Protein AF-A0A2E0HKI2-F1 (afdb_monomer_lite)

Radius of gyration: 22.85 Å; chains: 1; bounding box: 57×18×67 Å

Structure (mmCIF, N/CA/C/O backbone):
data_AF-A0A2E0HKI2-F1
#
_entry.id   AF-A0A2E0HKI2-F1
#
loop_
_atom_site.group_PDB
_atom_site.id
_atom_site.type_symbol
_atom_site.label_atom_id
_atom_site.label_alt_id
_atom_site.label_comp_id
_atom_site.label_asym_id
_atom_site.label_entity_id
_atom_site.label_s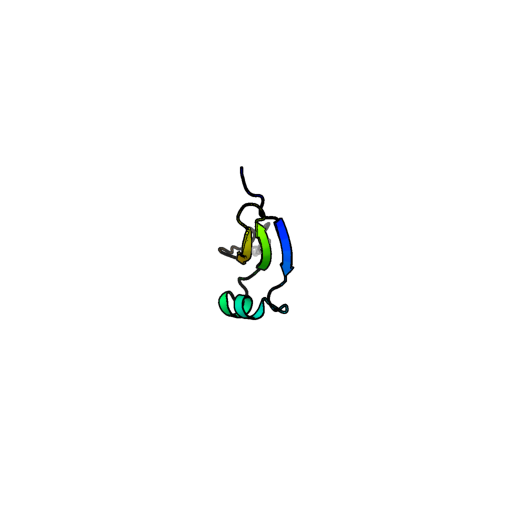eq_id
_atom_site.pdbx_PDB_ins_code
_atom_site.Cartn_x
_atom_site.Cartn_y
_atom_site.Cartn_z
_atom_site.occupancy
_atom_site.B_iso_or_equiv
_atom_site.auth_seq_id
_atom_site.auth_comp_id
_atom_site.auth_asym_id
_atom_site.auth_atom_id
_atom_site.pdbx_PDB_model_num
ATOM 1 N N . MET A 1 1 ? -27.011 4.045 2.161 1.00 48.94 1 MET A N 1
ATOM 2 C CA . MET A 1 1 ? -26.001 5.073 2.481 1.00 48.94 1 MET A CA 1
ATOM 3 C C . MET A 1 1 ? -24.641 4.468 2.207 1.00 48.94 1 MET A C 1
ATOM 5 O O . MET A 1 1 ? -24.246 3.554 2.922 1.00 48.94 1 MET A O 1
ATOM 9 N N . GLU A 1 2 ? -23.976 4.891 1.135 1.00 53.59 2 GLU A N 1
ATOM 10 C CA . GLU A 1 2 ? -22.555 4.589 0.960 1.00 53.59 2 GLU A CA 1
ATOM 11 C C . GLU A 1 2 ? -21.802 5.210 2.133 1.00 53.59 2 GLU A C 1
ATOM 13 O O . GLU A 1 2 ? -21.844 6.420 2.337 1.00 53.59 2 GLU A O 1
ATOM 18 N N . SER A 1 3 ? -21.180 4.370 2.957 1.00 61.00 3 SER A N 1
ATOM 19 C CA . SER A 1 3 ? -20.306 4.862 4.012 1.00 61.00 3 SER A CA 1
ATOM 20 C C . SER A 1 3 ? -18.999 5.287 3.354 1.00 61.00 3 SER A C 1
ATOM 22 O O . SER A 1 3 ? -18.259 4.448 2.835 1.00 61.00 3 SER A O 1
ATOM 24 N N . THR A 1 4 ? -18.729 6.587 3.317 1.00 76.12 4 THR A N 1
ATOM 25 C CA . THR A 1 4 ? -17.479 7.125 2.780 1.00 76.12 4 THR A CA 1
ATOM 26 C C . THR A 1 4 ? -16.321 6.725 3.694 1.00 76.12 4 THR A C 1
ATOM 28 O O . THR A 1 4 ? -16.294 7.055 4.878 1.00 76.12 4 THR A O 1
ATOM 31 N N . MET A 1 5 ? -15.367 5.955 3.160 1.00 90.19 5 MET A N 1
ATOM 32 C CA . MET A 1 5 ? -14.149 5.576 3.882 1.00 90.19 5 MET A CA 1
ATOM 33 C C . MET A 1 5 ? -13.084 6.670 3.768 1.00 90.19 5 MET A C 1
ATOM 35 O O . MET A 1 5 ? -12.292 6.682 2.816 1.00 90.19 5 MET A O 1
ATOM 39 N N . ASP A 1 6 ? -13.014 7.538 4.771 1.00 94.75 6 ASP A N 1
ATOM 40 C CA . ASP A 1 6 ? -12.072 8.654 4.816 1.00 94.75 6 ASP A CA 1
ATOM 41 C C . ASP A 1 6 ? -10.634 8.192 5.049 1.00 94.75 6 ASP A C 1
ATOM 43 O O . ASP A 1 6 ? -10.346 7.382 5.938 1.00 94.75 6 ASP A O 1
ATOM 47 N N . VAL A 1 7 ? -9.699 8.737 4.267 1.00 96.50 7 VAL A N 1
ATOM 48 C CA . VAL A 1 7 ? -8.263 8.503 4.455 1.00 96.50 7 VAL A CA 1
ATOM 49 C C . VAL A 1 7 ? -7.762 9.363 5.608 1.00 96.50 7 VAL A C 1
ATOM 51 O O . VAL A 1 7 ? -7.814 10.584 5.567 1.00 96.50 7 VAL A O 1
ATOM 54 N N . THR A 1 8 ? -7.215 8.710 6.626 1.00 96.88 8 THR A N 1
ATOM 55 C CA . THR A 1 8 ? -6.632 9.372 7.804 1.00 96.88 8 THR A CA 1
ATOM 56 C C . THR A 1 8 ? -5.118 9.505 7.741 1.00 96.88 8 THR A C 1
ATOM 58 O O . THR A 1 8 ? -4.551 10.379 8.390 1.00 96.88 8 THR A O 1
ATOM 61 N N . LYS A 1 9 ? -4.442 8.616 7.006 1.00 97.50 9 LYS A N 1
ATOM 62 C CA . LYS A 1 9 ? -2.986 8.644 6.862 1.00 97.50 9 LYS A CA 1
ATOM 63 C C . LYS A 1 9 ? -2.554 7.944 5.585 1.00 97.50 9 LYS A C 1
ATOM 65 O O . LYS A 1 9 ? -3.063 6.867 5.278 1.00 97.50 9 LYS A O 1
ATOM 70 N N . THR A 1 10 ? -1.557 8.517 4.927 1.00 98.06 10 THR A N 1
ATOM 71 C CA . THR A 1 10 ? -0.855 7.939 3.779 1.00 98.06 10 THR A CA 1
ATOM 72 C C . THR A 1 10 ? 0.607 7.759 4.170 1.00 98.06 10 THR A C 1
ATOM 74 O O . THR A 1 10 ? 1.208 8.680 4.721 1.00 98.06 10 THR A O 1
ATOM 77 N N . LEU A 1 11 ? 1.156 6.567 3.951 1.00 98.31 11 LEU A N 1
ATOM 78 C CA . LEU A 1 11 ? 2.509 6.184 4.351 1.00 98.31 11 LEU A CA 1
ATOM 79 C C . LEU A 1 11 ? 3.250 5.517 3.194 1.00 98.31 11 LEU A C 1
ATOM 81 O O . LEU A 1 11 ? 2.651 4.785 2.398 1.00 98.31 11 LEU A O 1
ATOM 85 N N . ARG A 1 12 ? 4.567 5.725 3.154 1.00 98.00 12 ARG A N 1
ATOM 86 C CA . ARG A 1 12 ? 5.472 5.081 2.203 1.00 98.00 12 ARG A CA 1
ATOM 87 C C . ARG A 1 12 ? 5.871 3.678 2.685 1.00 98.00 12 ARG A C 1
ATOM 89 O O . ARG A 1 12 ? 5.854 3.390 3.892 1.00 98.00 12 ARG A O 1
ATOM 96 N N . PRO A 1 13 ? 6.254 2.778 1.765 1.00 98.12 13 PRO A N 1
ATOM 97 C CA . PRO A 1 13 ? 6.855 1.498 2.127 1.00 98.12 13 PRO A CA 1
ATOM 98 C C . PRO A 1 13 ? 8.132 1.693 2.959 1.00 98.12 13 PRO A C 1
ATOM 100 O O . PRO A 1 13 ? 9.118 2.253 2.488 1.00 98.12 13 PRO A O 1
ATOM 103 N N . GLY A 1 14 ? 8.152 1.171 4.187 1.00 96.56 14 GLY A N 1
ATOM 104 C CA . GLY A 1 14 ? 9.311 1.242 5.088 1.00 96.56 14 GLY A CA 1
ATOM 105 C C . GLY A 1 14 ? 9.156 2.234 6.240 1.00 96.56 14 GLY A C 1
ATOM 106 O O . GLY A 1 14 ? 9.877 2.105 7.231 1.00 96.56 14 GLY A O 1
ATOM 107 N N . ASP A 1 15 ? 8.176 3.137 6.165 1.00 97.88 15 ASP A N 1
ATOM 108 C CA . ASP A 1 15 ? 7.796 4.000 7.281 1.00 97.88 15 ASP A CA 1
ATOM 109 C C . ASP A 1 15 ? 7.399 3.183 8.523 1.00 97.88 15 ASP A C 1
ATOM 111 O O . ASP A 1 15 ? 6.974 2.018 8.465 1.00 97.88 15 ASP A O 1
ATOM 115 N N . SER A 1 16 ? 7.481 3.821 9.690 1.00 96.31 16 SER A N 1
ATOM 116 C CA . SER A 1 16 ? 6.953 3.255 10.931 1.00 96.31 16 SER A CA 1
ATOM 117 C C . SER A 1 16 ? 5.476 2.875 10.766 1.00 96.31 16 SER A C 1
ATOM 119 O O . SER A 1 16 ? 4.626 3.705 10.444 1.00 96.31 16 SER A O 1
ATOM 121 N N . GLY A 1 17 ? 5.175 1.594 10.986 1.00 93.12 17 GLY A N 1
ATOM 122 C CA . GLY A 1 17 ? 3.843 1.014 10.791 1.00 93.12 17 GLY A CA 1
ATOM 123 C C . GLY A 1 17 ? 3.627 0.315 9.443 1.00 93.12 17 GLY A C 1
ATOM 124 O O . GLY A 1 17 ? 2.673 -0.446 9.330 1.00 93.12 17 GLY A O 1
ATOM 125 N N . THR A 1 18 ? 4.518 0.471 8.455 1.00 97.81 18 THR A N 1
ATOM 126 C CA . THR A 1 18 ? 4.405 -0.219 7.151 1.00 97.81 18 THR A CA 1
ATOM 127 C C . THR A 1 18 ? 5.457 -1.306 6.937 1.00 97.81 18 THR A C 1
ATOM 129 O O . THR A 1 18 ? 5.349 -2.066 5.981 1.00 97.81 18 THR A O 1
ATOM 132 N N . LYS A 1 19 ? 6.429 -1.466 7.848 1.00 97.69 19 LYS A N 1
ATOM 133 C CA . LYS A 1 19 ? 7.523 -2.456 7.742 1.00 97.69 19 LYS A CA 1
ATOM 134 C C . LYS A 1 19 ? 7.052 -3.885 7.426 1.00 97.69 19 LYS A C 1
ATOM 136 O O . LYS A 1 19 ? 7.599 -4.513 6.530 1.00 97.69 19 LYS A O 1
ATOM 141 N N . ARG A 1 20 ? 5.997 -4.380 8.091 1.00 98.25 20 ARG A N 1
ATOM 142 C CA . ARG A 1 20 ? 5.423 -5.717 7.811 1.00 98.25 20 ARG A CA 1
ATOM 143 C C . ARG A 1 20 ? 4.768 -5.805 6.429 1.00 98.25 20 ARG A C 1
ATOM 145 O O . ARG A 1 20 ? 4.803 -6.858 5.805 1.00 98.25 20 ARG A O 1
ATOM 152 N N . LEU A 1 21 ? 4.169 -4.712 5.955 1.00 98.31 21 LEU A N 1
ATOM 153 C CA . LEU A 1 21 ? 3.572 -4.642 4.619 1.00 98.31 21 LEU A CA 1
ATOM 154 C C . LEU A 1 21 ? 4.662 -4.579 3.547 1.00 98.31 21 LEU A C 1
ATOM 156 O O . LEU A 1 21 ? 4.561 -5.300 2.564 1.00 98.31 21 LEU A O 1
ATOM 160 N N . LYS A 1 22 ? 5.731 -3.803 3.774 1.00 98.25 22 LYS A N 1
ATOM 161 C CA . LYS A 1 22 ? 6.926 -3.795 2.920 1.00 98.25 22 LYS A CA 1
ATOM 162 C C . LYS A 1 22 ? 7.571 -5.180 2.859 1.00 98.25 22 LYS A C 1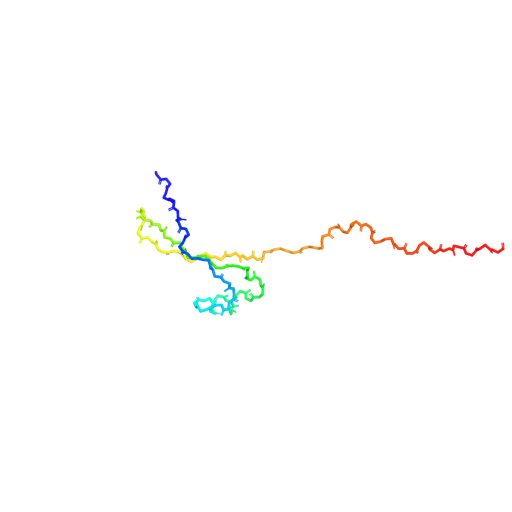
ATOM 164 O O . LYS A 1 22 ? 7.887 -5.642 1.779 1.00 98.25 22 LYS A O 1
ATOM 169 N N . GLN A 1 23 ? 7.703 -5.875 3.989 1.00 98.38 23 GLN A N 1
ATOM 170 C CA . GLN A 1 23 ? 8.226 -7.245 4.003 1.00 98.38 23 GLN A CA 1
ATOM 171 C C . GLN A 1 23 ? 7.338 -8.214 3.208 1.00 98.38 23 GLN A C 1
ATOM 173 O O . GLN A 1 23 ? 7.851 -9.092 2.528 1.00 98.38 23 GLN A O 1
ATOM 178 N N . ARG A 1 24 ? 6.011 -8.060 3.289 1.00 98.19 24 ARG A N 1
ATOM 179 C CA . ARG A 1 24 ? 5.058 -8.928 2.585 1.00 98.19 24 ARG A CA 1
ATOM 180 C C . ARG A 1 24 ? 5.024 -8.685 1.077 1.00 98.19 24 ARG A C 1
ATOM 182 O O . ARG A 1 24 ? 4.954 -9.644 0.322 1.00 98.19 24 ARG A O 1
ATOM 189 N N . TYR A 1 25 ? 4.975 -7.424 0.660 1.00 98.31 25 TYR A N 1
ATOM 190 C CA . TYR A 1 25 ? 4.707 -7.044 -0.730 1.00 98.31 25 TYR A CA 1
ATOM 191 C C . TYR A 1 25 ? 5.959 -6.593 -1.492 1.00 98.31 25 TYR A C 1
ATOM 193 O O . TYR A 1 25 ? 5.901 -6.427 -2.708 1.00 98.31 25 TYR A O 1
ATOM 201 N N . GLY A 1 26 ? 7.084 -6.421 -0.796 1.00 98.19 26 GLY A N 1
ATOM 202 C CA . GLY A 1 26 ? 8.359 -6.027 -1.380 1.00 98.19 26 GLY A CA 1
ATOM 203 C C . GLY A 1 26 ? 8.267 -4.713 -2.148 1.00 98.19 26 GLY A C 1
ATOM 204 O O . GLY A 1 26 ? 7.514 -3.805 -1.782 1.00 98.19 26 GLY A O 1
ATOM 205 N N . ASP A 1 27 ? 9.016 -4.651 -3.242 1.00 97.69 27 ASP A N 1
ATOM 206 C CA . ASP A 1 27 ? 9.115 -3.471 -4.103 1.00 97.69 27 ASP A CA 1
ATOM 207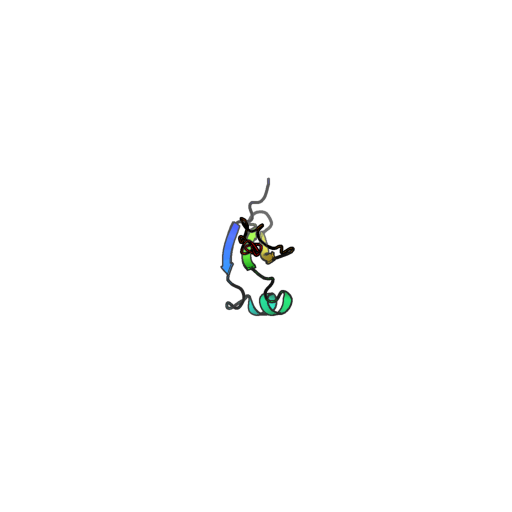 C C . ASP A 1 27 ? 7.844 -3.216 -4.922 1.00 97.69 27 ASP A C 1
ATOM 209 O O . ASP A 1 27 ? 7.648 -2.125 -5.447 1.00 97.69 27 ASP A O 1
ATOM 213 N N . ARG A 1 28 ? 6.916 -4.183 -4.962 1.00 98.25 28 ARG A N 1
ATOM 214 C CA . ARG A 1 28 ? 5.603 -3.996 -5.593 1.00 98.25 28 ARG A CA 1
ATOM 215 C C . ARG A 1 28 ? 4.660 -3.135 -4.754 1.00 98.25 28 ARG A C 1
ATOM 217 O O . ARG A 1 28 ? 3.602 -2.747 -5.245 1.00 98.25 28 ARG A O 1
ATOM 224 N N . LEU A 1 29 ? 4.991 -2.857 -3.489 1.00 98.62 29 LEU A N 1
ATOM 225 C CA . LEU A 1 29 ? 4.199 -1.968 -2.644 1.00 98.62 29 LEU A CA 1
ATOM 226 C C . LEU A 1 29 ? 4.456 -0.509 -3.014 1.00 98.62 29 LEU A C 1
ATOM 228 O O . LEU A 1 29 ? 5.532 0.011 -2.746 1.00 98.62 29 LEU A O 1
ATOM 232 N N . VAL A 1 30 ? 3.4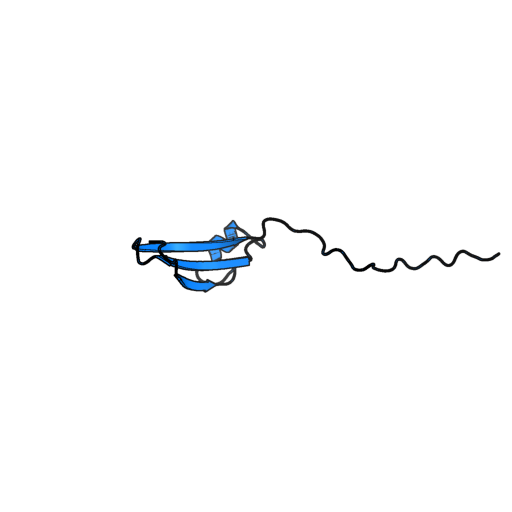37 0.175 -3.532 1.00 98.31 30 VAL A N 1
ATOM 233 C CA . VAL A 1 30 ? 3.527 1.596 -3.903 1.00 98.31 30 VAL A CA 1
ATOM 234 C C . VAL A 1 30 ? 3.208 2.490 -2.704 1.00 98.31 30 VAL A C 1
ATOM 236 O O . VAL A 1 30 ? 3.932 3.437 -2.400 1.00 98.31 30 VAL A O 1
ATOM 239 N N . CYS A 1 31 ? 2.122 2.190 -1.985 1.00 98.19 31 CYS A N 1
ATOM 240 C CA . CYS A 1 31 ? 1.611 3.053 -0.920 1.00 98.19 31 CYS A CA 1
ATOM 241 C C . CYS A 1 31 ? 0.760 2.278 0.099 1.00 98.19 31 CYS A C 1
ATOM 243 O O . CYS A 1 31 ? 0.084 1.311 -0.248 1.00 98.19 31 CYS A O 1
ATOM 245 N N . VAL A 1 32 ? 0.723 2.749 1.352 1.00 98.56 32 VAL A N 1
ATOM 246 C CA . VAL A 1 32 ? -0.213 2.285 2.391 1.00 98.56 32 VAL A CA 1
ATOM 247 C C . VAL A 1 32 ? -1.121 3.437 2.820 1.00 98.56 32 VAL A C 1
ATOM 249 O O . VAL A 1 32 ? -0.638 4.531 3.102 1.00 98.56 32 VAL A O 1
ATOM 252 N N . ARG A 1 33 ? -2.436 3.205 2.907 1.00 98.25 33 ARG A N 1
ATOM 253 C CA . ARG A 1 33 ? -3.415 4.192 3.392 1.00 98.25 33 ARG A CA 1
ATOM 254 C C . ARG A 1 33 ? -4.263 3.621 4.522 1.00 98.25 33 ARG A C 1
ATOM 256 O O . ARG A 1 33 ? -4.911 2.586 4.350 1.00 98.25 33 ARG A O 1
ATOM 263 N N . TYR A 1 34 ? -4.294 4.321 5.654 1.00 97.12 34 TYR A N 1
ATOM 264 C CA . TYR A 1 34 ? -5.213 4.040 6.756 1.00 97.12 34 TYR A CA 1
ATOM 265 C C . TYR A 1 34 ? -6.509 4.806 6.567 1.00 97.12 34 TYR A C 1
ATOM 267 O O . TYR A 1 34 ? -6.499 6.024 6.381 1.00 97.12 34 TYR A O 1
ATOM 275 N N . ARG A 1 35 ? -7.626 4.095 6.669 1.00 97.00 35 ARG A N 1
ATOM 276 C CA . ARG A 1 35 ? -8.964 4.640 6.478 1.00 97.00 35 ARG A CA 1
ATOM 277 C C . ARG A 1 35 ? -9.831 4.402 7.698 1.00 97.00 35 ARG A C 1
ATOM 279 O O . ARG A 1 35 ? -9.644 3.415 8.417 1.00 97.00 35 ARG A O 1
ATOM 286 N N . LYS A 1 36 ? -10.793 5.289 7.907 1.00 96.62 36 LYS A N 1
ATOM 287 C CA . LYS A 1 36 ? -11.866 5.109 8.879 1.00 96.62 36 LYS A CA 1
ATOM 288 C C . LYS A 1 36 ? -13.195 5.115 8.152 1.00 96.62 36 LYS A C 1
ATOM 290 O O . LYS A 1 36 ? -13.404 5.884 7.228 1.00 96.62 36 LYS A O 1
ATOM 295 N N . ASP A 1 37 ? -14.072 4.240 8.599 1.00 94.06 37 ASP A N 1
ATOM 296 C CA . ASP A 1 37 ? -15.457 4.177 8.178 1.00 94.06 37 ASP A CA 1
ATOM 297 C C . ASP A 1 37 ? -16.298 4.447 9.421 1.00 94.06 37 ASP A C 1
ATOM 299 O O . ASP A 1 37 ? -16.391 3.592 10.309 1.00 94.06 37 ASP A O 1
ATOM 303 N N . ALA A 1 38 ? -16.825 5.668 9.522 1.00 89.44 38 ALA A N 1
ATOM 304 C CA . ALA A 1 38 ? -17.600 6.091 10.682 1.00 89.44 38 ALA A CA 1
ATOM 305 C C . ALA A 1 38 ? -18.936 5.342 10.763 1.00 89.44 38 ALA A C 1
ATOM 307 O O . ALA A 1 38 ? -19.312 4.895 11.846 1.00 89.44 38 ALA A O 1
ATOM 308 N N . GLY A 1 39 ? -19.600 5.123 9.621 1.00 90.25 39 GLY A N 1
ATOM 309 C CA . GLY A 1 39 ? -20.882 4.421 9.559 1.00 90.25 39 GLY A CA 1
ATOM 310 C C . GLY A 1 39 ? -20.791 2.958 9.994 1.00 90.25 39 GLY A C 1
ATOM 311 O O . GLY A 1 39 ? -21.708 2.445 10.626 1.00 90.25 39 GLY A O 1
ATOM 312 N N . ARG A 1 40 ? -19.668 2.285 9.716 1.00 92.44 40 ARG A N 1
ATOM 313 C CA . ARG A 1 40 ? -19.435 0.881 10.108 1.00 92.44 40 ARG A CA 1
ATOM 314 C C . ARG A 1 40 ? -18.547 0.727 11.341 1.00 92.44 40 ARG A C 1
ATOM 316 O O . ARG A 1 40 ? -18.249 -0.407 11.710 1.00 92.44 40 ARG A O 1
ATOM 323 N N . GLN A 1 41 ? -18.085 1.831 11.933 1.00 92.69 41 GLN A N 1
ATOM 324 C CA . GLN A 1 41 ? -17.125 1.870 13.044 1.00 92.69 41 GLN A CA 1
ATOM 325 C C . GLN A 1 41 ? -15.870 1.013 12.803 1.00 92.69 41 GLN A C 1
ATOM 327 O O . GLN A 1 41 ? -15.373 0.316 13.689 1.00 92.69 41 GLN A O 1
ATOM 332 N N . ARG A 1 42 ? -15.337 1.047 11.577 1.00 95.19 42 ARG A N 1
ATOM 333 C CA . ARG A 1 42 ? -14.197 0.213 11.166 1.00 95.19 42 ARG A CA 1
ATOM 334 C C . ARG A 1 42 ? -12.978 1.041 10.797 1.00 95.19 42 ARG A C 1
ATOM 336 O O . ARG A 1 42 ? -13.076 2.164 10.307 1.00 95.19 42 ARG A O 1
ATOM 343 N N . ARG A 1 43 ? -11.806 0.445 11.014 1.00 96.44 43 ARG A N 1
ATOM 344 C CA . ARG A 1 43 ? -10.525 0.925 10.490 1.00 96.44 43 ARG A CA 1
ATOM 345 C C . ARG A 1 43 ? -10.057 -0.038 9.417 1.00 96.44 43 ARG A C 1
ATOM 347 O O . ARG A 1 43 ? -10.104 -1.248 9.619 1.00 96.44 43 ARG A O 1
ATOM 354 N N . TYR A 1 44 ? -9.574 0.509 8.315 1.00 96.75 44 TYR A N 1
ATOM 355 C CA . TYR A 1 44 ? -9.032 -0.276 7.218 1.00 96.75 44 TYR A CA 1
ATOM 356 C C . TYR A 1 44 ? -7.600 0.144 6.948 1.00 96.75 44 TYR A C 1
ATOM 358 O O . TYR A 1 44 ? -7.262 1.327 6.978 1.00 96.75 44 TYR A O 1
ATOM 366 N N . THR A 1 45 ? -6.773 -0.841 6.634 1.00 97.38 45 THR A N 1
ATOM 367 C CA . THR A 1 45 ? -5.462 -0.621 6.040 1.00 97.38 45 THR A CA 1
ATOM 368 C C . THR A 1 45 ? -5.555 -1.074 4.601 1.00 97.38 45 THR A C 1
ATOM 370 O O . THR A 1 45 ? -5.808 -2.244 4.332 1.00 97.38 45 THR A O 1
ATOM 373 N N . THR A 1 46 ? -5.376 -0.136 3.684 1.00 97.75 46 THR A N 1
ATOM 374 C CA . THR A 1 46 ? -5.380 -0.397 2.245 1.00 97.75 46 THR A CA 1
ATOM 375 C C . THR A 1 46 ? -3.973 -0.230 1.702 1.00 97.75 46 THR A C 1
ATOM 377 O O . THR A 1 46 ? -3.203 0.585 2.213 1.00 97.75 46 THR A O 1
ATOM 380 N N . VAL A 1 47 ? -3.634 -1.018 0.689 1.00 98.31 47 VAL A N 1
ATOM 381 C CA . VAL A 1 47 ? -2.354 -0.940 -0.010 1.00 98.31 47 VAL A CA 1
ATOM 382 C C . VAL A 1 47 ? -2.603 -0.707 -1.489 1.00 98.31 47 VAL A C 1
ATOM 384 O O . VAL A 1 47 ? -3.609 -1.162 -2.027 1.00 98.31 47 VAL A O 1
ATOM 387 N N . GLU A 1 48 ? -1.692 0.011 -2.123 1.00 98.38 48 GLU A N 1
ATOM 388 C CA . GLU A 1 48 ? -1.609 0.129 -3.572 1.00 98.38 48 GLU A CA 1
ATOM 389 C C . GLU A 1 48 ?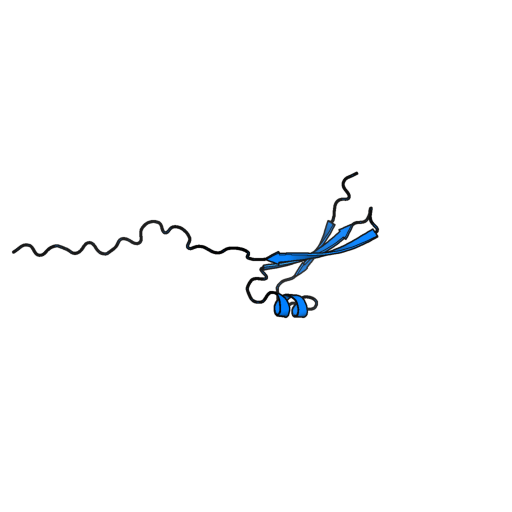 -0.437 -0.731 -4.032 1.00 98.38 48 GLU A C 1
ATOM 391 O O . GLU A 1 48 ? 0.668 -0.609 -3.493 1.00 98.38 48 GLU A O 1
ATOM 396 N N . LEU A 1 49 ? -0.706 -1.645 -4.959 1.00 98.50 49 LEU A N 1
ATOM 397 C CA . LEU A 1 49 ? 0.253 -2.630 -5.436 1.00 98.50 49 LEU A CA 1
ATOM 398 C C . LEU A 1 49 ? 0.431 -2.471 -6.938 1.00 98.50 49 LEU A C 1
ATOM 400 O O . LEU A 1 49 ? -0.552 -2.330 -7.665 1.00 98.50 49 LEU A O 1
ATOM 404 N N . ILE A 1 50 ? 1.673 -2.585 -7.396 1.00 98.25 50 ILE A N 1
ATOM 405 C CA . ILE A 1 50 ? 1.954 -2.898 -8.794 1.00 98.25 50 ILE A CA 1
ATOM 406 C C . ILE A 1 50 ? 1.431 -4.312 -9.025 1.00 98.25 50 ILE A C 1
ATOM 408 O O . ILE A 1 50 ? 1.884 -5.245 -8.362 1.00 98.25 50 ILE A O 1
ATOM 412 N N . VAL A 1 51 ? 0.473 -4.479 -9.934 1.00 98.12 51 VAL A N 1
ATOM 413 C CA . VAL A 1 51 ? -0.064 -5.797 -10.322 1.00 98.12 51 VAL A CA 1
ATOM 414 C C . VAL A 1 51 ? 0.402 -6.235 -11.707 1.00 98.12 51 VAL A C 1
ATOM 416 O O . VAL A 1 51 ? 0.467 -7.437 -11.948 1.00 98.12 51 VAL A O 1
ATOM 419 N N . ASP A 1 52 ? 0.827 -5.284 -12.535 1.00 97.25 52 ASP A N 1
ATOM 420 C CA . ASP A 1 52 ? 1.342 -5.466 -13.891 1.00 97.25 52 ASP A CA 1
ATOM 421 C C . ASP A 1 52 ? 2.392 -4.382 -14.202 1.00 97.25 52 ASP A C 1
ATOM 423 O O . ASP A 1 52 ? 2.343 -3.299 -13.612 1.00 97.25 52 ASP A O 1
ATOM 427 N N . GLU A 1 53 ? 3.337 -4.681 -15.094 1.00 95.50 53 GLU A N 1
ATOM 428 C CA . GLU A 1 53 ? 4.391 -3.771 -15.559 1.00 95.50 53 GLU A CA 1
ATOM 429 C C . GLU A 1 53 ? 4.731 -4.086 -17.021 1.00 95.50 53 GLU A C 1
ATOM 431 O O . GLU A 1 53 ? 4.944 -5.241 -17.386 1.00 95.50 53 GLU A O 1
ATOM 436 N N . ALA A 1 54 ? 4.816 -3.052 -17.856 1.00 94.88 54 ALA A N 1
ATOM 437 C CA . ALA A 1 54 ? 5.212 -3.173 -19.252 1.00 94.88 54 ALA A CA 1
ATOM 438 C C . ALA A 1 54 ? 6.108 -1.993 -19.655 1.00 94.88 54 ALA A C 1
ATOM 440 O O . ALA A 1 54 ? 5.955 -0.895 -19.105 1.00 94.88 54 ALA A O 1
ATOM 441 N N . PRO A 1 55 ? 7.006 -2.171 -20.643 1.00 92.69 55 PRO A N 1
ATOM 442 C CA . PRO A 1 55 ? 7.746 -1.059 -21.216 1.00 92.69 55 PRO A CA 1
ATOM 443 C C . PRO A 1 55 ? 6.783 0.017 -21.720 1.00 92.69 55 PRO A C 1
ATOM 445 O O . PRO A 1 55 ? 5.812 -0.276 -22.425 1.00 92.69 55 PRO A O 1
ATOM 448 N N . VAL A 1 56 ? 7.070 1.280 -21.406 1.00 90.81 56 VAL A N 1
ATOM 449 C CA . VAL A 1 56 ? 6.420 2.400 -22.091 1.00 90.81 56 VAL A CA 1
ATOM 450 C C . VAL A 1 56 ? 6.765 2.249 -23.569 1.00 90.81 56 VAL A C 1
ATOM 452 O O . VAL A 1 56 ? 7.943 2.110 -23.897 1.00 90.81 56 VAL A O 1
ATOM 455 N N . ARG A 1 57 ? 5.765 2.228 -24.464 1.00 80.19 57 ARG A N 1
ATOM 456 C CA . ARG A 1 57 ? 6.025 2.195 -25.911 1.00 80.19 57 ARG A CA 1
ATOM 457 C C . ARG A 1 57 ? 6.943 3.366 -26.240 1.00 80.19 57 ARG A C 1
ATOM 459 O O . ARG A 1 57 ? 6.516 4.517 -26.188 1.00 80.19 57 ARG A O 1
ATOM 466 N N . GLY A 1 58 ? 8.208 3.060 -26.511 1.00 66.62 58 GLY A N 1
ATOM 467 C CA . GLY A 1 58 ? 9.179 4.060 -26.903 1.00 66.62 58 GLY A CA 1
ATOM 468 C C . GLY A 1 58 ? 8.676 4.717 -28.177 1.00 66.62 58 GLY A C 1
ATOM 469 O O . GLY A 1 58 ? 8.423 4.030 -29.166 1.00 66.62 58 GLY A O 1
ATOM 470 N N . GLY A 1 59 ? 8.541 6.043 -28.169 1.00 61.75 59 GLY A N 1
ATOM 471 C CA . GLY A 1 59 ? 8.781 6.774 -29.407 1.00 61.75 59 GLY A CA 1
ATOM 472 C C . GLY A 1 59 ? 10.130 6.284 -29.922 1.00 61.75 59 GLY A C 1
ATOM 473 O O . GLY A 1 59 ? 11.090 6.273 -29.153 1.00 61.75 59 GLY A O 1
ATOM 474 N N . SER A 1 60 ? 10.135 5.747 -31.141 1.00 52.94 60 SER A N 1
ATOM 475 C CA . SER A 1 60 ? 11.259 5.086 -31.804 1.00 52.94 60 SER A CA 1
ATOM 476 C C . SER A 1 60 ? 12.614 5.587 -31.304 1.00 52.94 60 SER A C 1
ATOM 478 O O . SER A 1 60 ? 13.025 6.701 -31.637 1.00 52.94 60 SER A O 1
ATOM 480 N N . ALA A 1 61 ? 13.332 4.756 -30.546 1.00 59.66 61 ALA A N 1
ATOM 481 C CA . ALA A 1 61 ? 14.779 4.833 -30.596 1.00 59.66 61 ALA A CA 1
ATOM 482 C C . ALA A 1 61 ? 15.118 4.516 -32.053 1.00 59.66 61 ALA A C 1
ATOM 484 O O . ALA A 1 61 ? 14.941 3.383 -32.493 1.00 59.66 61 ALA A O 1
ATOM 485 N N . SER A 1 62 ? 15.449 5.547 -32.829 1.00 57.19 62 SER A N 1
ATOM 486 C CA . SER A 1 62 ? 15.979 5.388 -34.173 1.00 57.19 62 SER A CA 1
ATOM 487 C C . SER A 1 62 ? 17.145 4.413 -34.081 1.00 57.19 62 SER A C 1
ATOM 489 O O . SER A 1 62 ? 18.184 4.748 -33.505 1.00 57.19 62 SER A O 1
ATOM 491 N N . 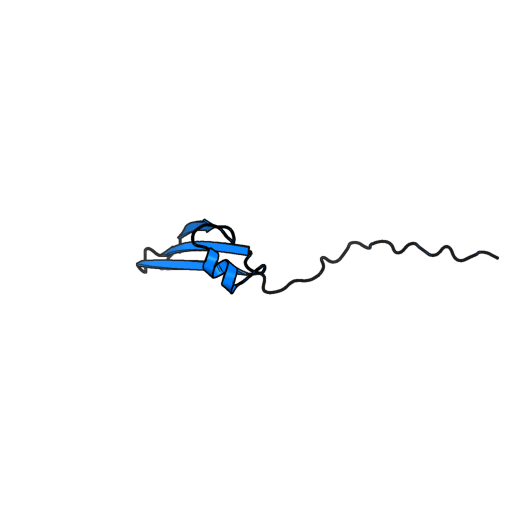GLU A 1 63 ? 16.968 3.204 -34.607 1.00 59.22 63 GLU A N 1
ATOM 492 C CA . GLU A 1 63 ? 18.107 2.373 -34.965 1.00 59.22 63 GLU A CA 1
ATOM 493 C C . GLU A 1 63 ? 19.001 3.223 -35.880 1.00 59.22 63 GLU A C 1
ATOM 495 O O . GLU A 1 63 ? 18.477 3.929 -36.752 1.00 59.22 63 GLU A O 1
ATOM 500 N N . PRO A 1 64 ? 20.330 3.247 -35.679 1.00 53.97 64 PRO A N 1
ATOM 501 C CA . PRO A 1 64 ? 21.203 3.921 -36.619 1.00 53.97 64 PRO A CA 1
ATOM 502 C C . PRO A 1 64 ? 21.002 3.253 -37.978 1.00 53.97 64 PRO A C 1
ATOM 504 O O . PRO A 1 64 ? 21.274 2.066 -38.147 1.00 53.97 64 PRO A O 1
ATOM 507 N N . MET A 1 65 ? 20.473 4.020 -38.930 1.00 57.28 65 MET A N 1
ATOM 508 C CA . MET A 1 65 ? 20.318 3.606 -40.314 1.00 57.28 65 MET A CA 1
ATOM 509 C C . MET A 1 65 ? 21.712 3.218 -40.806 1.00 57.28 65 MET A C 1
ATOM 511 O O . MET A 1 65 ? 22.581 4.080 -40.946 1.00 57.28 65 MET A O 1
ATOM 515 N N . ALA A 1 66 ? 21.951 1.917 -40.974 1.00 58.94 66 ALA A N 1
ATOM 516 C CA . ALA A 1 66 ? 23.170 1.427 -41.587 1.00 58.94 66 ALA A CA 1
ATOM 517 C C . ALA A 1 66 ? 23.277 2.113 -42.949 1.00 58.94 66 ALA A C 1
ATOM 519 O O . ALA A 1 66 ? 22.432 1.915 -43.823 1.00 58.94 66 ALA A O 1
ATOM 520 N N . ILE A 1 67 ? 24.272 2.987 -43.094 1.00 58.00 67 ILE A N 1
ATOM 521 C CA . ILE A 1 67 ? 24.609 3.586 -44.376 1.00 58.00 67 ILE A CA 1
ATOM 522 C C . ILE A 1 67 ? 25.093 2.405 -45.211 1.00 58.00 67 ILE A C 1
ATOM 524 O O . ILE A 1 67 ? 26.183 1.887 -44.971 1.00 58.00 67 ILE A O 1
ATOM 528 N N . ALA A 1 68 ? 24.237 1.900 -46.099 1.00 54.94 68 ALA A N 1
ATOM 529 C CA . ALA A 1 68 ? 24.639 0.886 -47.052 1.00 54.94 68 ALA A CA 1
ATOM 530 C C . ALA A 1 68 ? 25.824 1.450 -47.837 1.00 54.94 68 ALA A C 1
ATOM 532 O O . ALA A 1 68 ? 25.727 2.536 -48.416 1.00 54.94 68 ALA A O 1
ATOM 533 N N . SER A 1 69 ? 26.943 0.731 -47.775 1.00 57.59 69 SER A N 1
ATOM 534 C CA . SER A 1 69 ? 28.127 0.958 -48.587 1.00 57.59 69 SER A CA 1
ATOM 535 C C . SER A 1 69 ? 27.706 1.197 -50.033 1.00 57.59 69 SER A C 1
ATOM 537 O O . SER A 1 69 ? 27.026 0.363 -50.629 1.00 57.59 69 SER A O 1
ATOM 539 N N . ILE A 1 70 ? 28.071 2.358 -50.565 1.00 55.94 70 ILE A N 1
ATOM 540 C CA . ILE A 1 70 ? 28.049 2.599 -52.002 1.00 55.94 70 ILE A CA 1
ATOM 541 C C . ILE A 1 70 ? 29.441 2.188 -52.480 1.00 55.94 70 ILE A C 1
ATOM 543 O O . ILE A 1 70 ? 30.418 2.847 -52.118 1.00 55.94 70 ILE A O 1
ATOM 547 N N . ASP A 1 71 ? 29.501 1.062 -53.192 1.00 52.31 71 ASP A N 1
ATOM 548 C CA . ASP A 1 71 ? 30.641 0.669 -54.031 1.00 52.31 71 ASP A CA 1
ATOM 549 C C . ASP A 1 71 ? 30.757 1.589 -55.260 1.00 52.31 71 ASP A C 1
ATOM 551 O O . ASP A 1 71 ? 29.698 2.006 -55.796 1.00 52.31 71 ASP A O 1
#

Foldseek 3Di:
DPQDWDWPDKDAQPPVPNVVVCVVQPPQWGIWTWTARPVVRDIDIDTDGDPDDDDDPDPDPPDPDPPPDDD

Sequence (71 aa):
MESTMDVTKTLRPGDSGTKRLKQRYGDRLVCVRYRKDAGRQRRYTTVELIVDEAPVRGGSASEPMAIASID

pLDDT: mean 86.56, std 17.08, range [48.94, 98.62]

Secondary structure (DSSP, 8-state):
-----EEEEEE-TTSTTTHHHHHHHGGGEEEEEEEEETTTTEEEEEEEE---------S------------